Protein AF-A0AAE1AD54-F1 (afdb_monomer_lite)

Radius of gyration: 25.61 Å; chains: 1; bounding box: 59×45×79 Å

Sequence (165 aa):
MVVVMIYPNWTIPNTSSDVANSFIFDFTKLPFRALYSSATDIYMAFYIPLLLFGITANILNIVVFTKTGARDNVTVSFIALSVSDLFYLVVISPFFTVLTIRHYVEVKLGIKFNWLIDKDVLAHPSYWYSFAFYETSILITVYISVVRCACVALPFTVKNIFTSR

Foldseek 3Di:
DDDDDDDDDDDDDPDPVVVVVVVVVVVVPDPVVVVVLVVLVVVLVVLVVCLVCLLVVLVVLLVVLVVVPPPDPLSVLSNQLSVLSNLLSVLQVLQSVLVVCCSVPCPVVVHDDDDPDPSCVRNVVSVVVSVVSVVSNVVSVVVSVVVVVCVVVCVPVVVVVPPDD

pLDDT: mean 79.76, std 17.81, range [32.62, 97.12]

InterPro domains:
  IPR017452 GPCR, rhodopsin-like, 7TM [PS50262] (57-165)

Secondary structure (DSSP, 8-state):
-------------S-HHHHHHHHHHHHHHSHHHHHHHHHHHHHHHHHHHHHHHHHHHHHHHHHHHHHH-TTSHHHHHHHHHHHHHHHHHHHHHHHHHHHHHIIIIIIIS------SS-HHHHHHHHHHHHHHHHHHHHHHHHHHHHHHHHHHH-TTTTTTTS---

Organism: NCBI:txid231223

Structure (mmCIF, N/CA/C/O backbone):
data_AF-A0AAE1AD54-F1
#
_entry.id   AF-A0AAE1AD54-F1
#
loop_
_atom_site.group_PDB
_atom_site.id
_atom_site.type_symbol
_atom_site.label_atom_id
_atom_site.label_alt_id
_atom_site.label_comp_id
_atom_site.label_asym_id
_atom_site.label_entity_id
_atom_site.label_seq_id
_atom_site.pdbx_PDB_ins_code
_atom_site.Cartn_x
_atom_site.Cartn_y
_atom_site.Cartn_z
_atom_site.occupancy
_atom_site.B_iso_or_equiv
_atom_site.auth_seq_id
_atom_site.auth_comp_id
_atom_site.auth_asym_id
_atom_site.auth_atom_id
_atom_site.pdbx_PDB_model_num
ATOM 1 N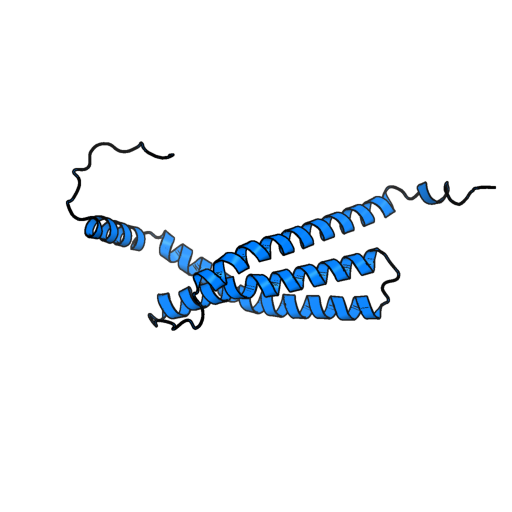 N . MET A 1 1 ? -9.877 18.283 -28.307 1.00 39.12 1 MET A N 1
ATOM 2 C CA . MET A 1 1 ? -9.932 19.761 -28.248 1.00 39.12 1 MET A CA 1
ATOM 3 C C . MET A 1 1 ? -9.237 20.174 -26.960 1.00 39.12 1 MET A C 1
ATOM 5 O O . MET A 1 1 ? -9.477 19.493 -25.975 1.00 39.12 1 MET A O 1
ATOM 9 N N . VAL A 1 2 ? -8.406 21.230 -26.994 1.00 32.62 2 VAL A N 1
ATOM 10 C CA . VAL A 1 2 ? -7.431 21.674 -25.958 1.00 32.62 2 VAL A CA 1
ATOM 11 C C . VAL A 1 2 ? -6.115 20.871 -26.070 1.00 32.62 2 VAL A C 1
ATOM 13 O O . VAL A 1 2 ? -6.124 19.677 -25.820 1.00 32.62 2 VAL A O 1
ATOM 16 N N . VAL A 1 3 ? -4.970 21.367 -26.562 1.00 33.25 3 VAL A N 1
ATOM 17 C CA . VAL A 1 3 ? -4.357 22.709 -26.601 1.00 33.25 3 VAL A CA 1
ATOM 18 C C . VAL A 1 3 ? -3.693 22.928 -27.974 1.00 33.25 3 VAL A C 1
ATOM 20 O O . VAL A 1 3 ? -2.822 22.161 -28.372 1.00 33.25 3 VAL A O 1
ATOM 23 N N . VAL A 1 4 ? -4.090 23.980 -28.691 1.00 42.62 4 VAL A N 1
ATOM 24 C CA . VAL A 1 4 ? -3.360 24.557 -29.835 1.00 42.62 4 VAL A CA 1
ATOM 25 C C . VAL A 1 4 ? -3.138 26.032 -29.493 1.00 42.62 4 VAL A C 1
ATOM 27 O O . VAL A 1 4 ? -4.051 26.647 -28.948 1.00 42.62 4 VAL A O 1
ATOM 30 N N . MET A 1 5 ? -1.964 26.568 -29.853 1.00 40.72 5 MET A N 1
ATOM 31 C CA . MET A 1 5 ? -1.349 27.859 -29.470 1.00 40.72 5 MET A CA 1
ATOM 32 C C . MET A 1 5 ? -0.492 27.712 -28.211 1.00 40.72 5 MET A C 1
ATOM 34 O O . MET A 1 5 ? -1.009 27.512 -27.123 1.00 40.72 5 MET A O 1
ATOM 38 N N . ILE A 1 6 ? 0.838 27.724 -28.302 1.00 45.88 6 ILE A N 1
ATOM 39 C CA . ILE A 1 6 ? 1.686 28.861 -28.694 1.00 45.88 6 ILE A CA 1
ATOM 40 C C . ILE A 1 6 ? 2.971 28.312 -29.344 1.00 45.88 6 ILE A C 1
ATOM 42 O O . ILE A 1 6 ? 3.607 27.487 -28.713 1.00 45.88 6 ILE A O 1
ATOM 46 N N . TYR A 1 7 ? 3.330 28.738 -30.564 1.00 33.06 7 TYR A N 1
ATOM 47 C CA . TYR A 1 7 ? 4.696 29.043 -31.059 1.00 33.06 7 TYR A CA 1
ATOM 48 C C . TYR A 1 7 ? 4.623 29.382 -32.566 1.00 33.06 7 TYR A C 1
ATOM 50 O O . TYR A 1 7 ? 3.953 28.661 -33.310 1.00 33.06 7 TYR A O 1
ATOM 58 N N . PRO A 1 8 ? 5.267 30.465 -33.048 1.00 47.06 8 PRO A N 1
ATOM 59 C CA . PRO A 1 8 ? 5.239 30.825 -34.456 1.00 47.06 8 PRO A CA 1
ATOM 60 C C . PRO A 1 8 ? 6.332 30.080 -35.238 1.00 47.06 8 PRO A C 1
ATOM 62 O O . PRO A 1 8 ? 7.490 30.044 -34.836 1.00 47.06 8 PRO A O 1
ATOM 65 N N . ASN A 1 9 ? 5.935 29.571 -36.404 1.00 42.28 9 ASN A N 1
ATOM 66 C CA . ASN A 1 9 ? 6.776 29.336 -37.577 1.00 42.28 9 ASN A CA 1
ATOM 67 C C . ASN A 1 9 ? 7.881 28.262 -37.461 1.00 42.28 9 ASN A C 1
ATOM 69 O O . ASN A 1 9 ? 9.063 28.571 -37.344 1.00 42.28 9 ASN A O 1
ATOM 73 N N . TRP A 1 10 ? 7.497 26.990 -37.612 1.00 39.84 10 TRP A N 1
ATOM 74 C CA . TRP A 1 10 ? 8.417 25.929 -38.030 1.00 39.84 10 TRP A CA 1
ATOM 75 C C . TRP A 1 10 ? 7.891 25.259 -39.297 1.00 39.84 10 TRP A C 1
ATOM 77 O O . TRP A 1 10 ? 6.792 24.707 -39.326 1.00 39.84 10 TRP A O 1
ATOM 87 N N . THR A 1 11 ? 8.690 25.336 -40.358 1.00 46.44 11 THR A N 1
ATOM 88 C CA . THR A 1 11 ? 8.546 24.537 -41.575 1.00 46.44 11 THR A CA 1
ATOM 89 C C . THR A 1 11 ? 8.487 23.057 -41.208 1.00 46.44 11 THR A C 1
ATOM 91 O O . THR A 1 11 ? 9.390 22.558 -40.539 1.00 46.44 11 THR A O 1
ATOM 94 N N . ILE A 1 12 ? 7.423 22.376 -41.634 1.00 47.56 12 ILE A N 1
ATOM 95 C CA . ILE A 1 12 ? 7.151 20.961 -41.356 1.00 47.56 12 ILE A CA 1
ATOM 96 C C . ILE A 1 12 ? 8.264 20.105 -41.993 1.00 47.56 12 ILE A C 1
ATOM 98 O O . ILE A 1 12 ? 8.380 20.109 -43.219 1.00 47.56 12 ILE A O 1
ATOM 102 N N . PRO A 1 13 ? 9.089 19.374 -41.217 1.00 47.03 13 PRO A N 1
ATOM 103 C CA . PRO A 1 13 ? 10.006 18.385 -41.769 1.00 47.03 13 PRO A CA 1
ATOM 104 C C . PRO A 1 13 ? 9.208 17.142 -42.182 1.00 47.03 13 PRO A C 1
ATOM 106 O O . PRO A 1 13 ? 8.353 16.663 -41.437 1.00 47.03 13 PRO A O 1
ATOM 109 N N . ASN A 1 14 ? 9.488 16.613 -43.370 1.00 52.78 14 ASN A N 1
ATOM 110 C CA . ASN A 1 14 ? 8.651 15.636 -44.077 1.00 52.78 14 ASN A CA 1
ATOM 111 C C . ASN A 1 14 ? 8.723 14.181 -43.559 1.00 52.78 14 ASN A C 1
ATOM 113 O O . ASN A 1 14 ? 8.421 13.255 -44.308 1.00 52.78 14 ASN A O 1
ATOM 117 N N . THR A 1 15 ? 9.071 13.945 -42.296 1.00 56.56 15 THR A N 1
ATOM 118 C CA . THR A 1 15 ? 9.136 12.595 -41.711 1.00 56.56 15 THR A CA 1
ATOM 119 C C . THR A 1 15 ? 8.762 12.627 -40.229 1.00 56.56 15 THR A C 1
ATOM 121 O O . THR A 1 15 ? 9.513 13.086 -39.371 1.00 56.56 15 THR A O 1
ATOM 124 N N . SER A 1 16 ? 7.581 12.094 -39.899 1.00 58.09 16 SER A N 1
ATOM 125 C CA . SER A 1 16 ? 7.069 11.974 -38.523 1.00 58.09 16 SER A CA 1
ATOM 126 C C . SER A 1 16 ? 7.979 11.153 -37.596 1.00 58.09 16 SER A C 1
ATOM 128 O O . SER A 1 16 ? 7.969 11.364 -36.384 1.00 58.09 16 SER A O 1
ATOM 130 N N . SER A 1 17 ? 8.804 10.260 -38.151 1.00 57.84 17 SER A N 1
ATOM 131 C CA . SER A 1 17 ? 9.813 9.491 -37.417 1.00 57.84 17 SER A CA 1
ATOM 132 C C . SER A 1 17 ? 11.001 10.338 -36.958 1.00 57.84 17 SER A C 1
ATOM 134 O O . SER A 1 17 ? 11.483 10.148 -35.846 1.00 57.84 17 SER A O 1
ATOM 136 N N . ASP A 1 18 ? 11.459 11.299 -37.762 1.00 53.19 18 ASP A N 1
ATOM 137 C CA . ASP A 1 18 ? 12.671 12.073 -37.458 1.00 53.19 18 ASP A CA 1
ATOM 138 C C . ASP A 1 18 ? 12.399 13.180 -36.439 1.00 53.19 18 ASP A C 1
ATOM 140 O O . ASP A 1 18 ? 13.234 13.459 -35.577 1.00 53.19 18 ASP A O 1
ATOM 144 N N . VAL A 1 19 ? 11.190 13.749 -36.459 1.00 58.97 19 VAL A N 1
ATOM 145 C CA . VAL A 1 19 ? 10.731 14.685 -35.422 1.00 58.97 19 VAL A CA 1
ATOM 146 C C . VAL A 1 19 ? 10.548 13.960 -34.084 1.00 58.97 19 VAL A C 1
ATOM 148 O O . VAL A 1 19 ? 10.984 14.466 -33.057 1.00 58.97 19 VAL A O 1
ATOM 151 N N . ALA A 1 20 ? 9.988 12.743 -34.078 1.00 58.22 20 ALA A N 1
ATOM 152 C CA . ALA A 1 20 ? 9.867 11.933 -32.862 1.00 58.22 20 ALA A CA 1
ATOM 153 C C . ALA A 1 20 ? 11.239 11.511 -32.308 1.00 58.22 20 ALA A C 1
ATOM 155 O O . ALA A 1 20 ? 11.478 11.610 -31.106 1.00 58.22 20 ALA A O 1
ATOM 156 N N . ASN A 1 21 ? 12.164 11.095 -33.177 1.00 55.16 21 ASN A N 1
ATOM 157 C CA . ASN A 1 21 ? 13.509 10.684 -32.777 1.00 55.16 21 ASN A CA 1
ATOM 158 C C . ASN A 1 21 ? 14.346 11.859 -32.254 1.00 55.16 21 ASN A C 1
ATOM 160 O O . ASN A 1 21 ? 15.063 11.698 -31.268 1.00 55.16 21 ASN A O 1
ATOM 164 N N . SER A 1 22 ? 14.232 13.045 -32.860 1.00 57.12 22 SER A N 1
ATOM 165 C CA . SER A 1 22 ? 14.911 14.259 -32.384 1.00 57.12 22 SER A CA 1
ATOM 166 C C . SER A 1 22 ? 14.326 14.774 -31.067 1.00 57.12 22 SER A C 1
ATOM 168 O O . SER A 1 22 ? 15.092 15.093 -30.162 1.00 57.12 22 SER A O 1
ATOM 170 N N . PHE A 1 23 ? 12.999 14.747 -30.894 1.00 60.59 23 PHE A N 1
ATOM 171 C CA . PHE A 1 23 ? 12.361 15.053 -29.609 1.00 60.59 23 PHE A CA 1
ATOM 172 C C . PHE A 1 23 ? 12.773 14.070 -28.510 1.00 60.59 23 PHE A C 1
ATOM 174 O O . PHE A 1 23 ? 13.108 14.491 -27.408 1.00 60.59 23 PHE A O 1
ATOM 181 N N . ILE A 1 24 ? 12.785 12.763 -28.791 1.00 58.47 24 ILE A N 1
ATOM 182 C CA . ILE A 1 24 ? 13.246 11.748 -27.834 1.00 58.47 24 ILE A CA 1
ATOM 183 C C . ILE A 1 24 ? 14.717 11.985 -27.481 1.00 58.47 24 ILE A C 1
ATOM 185 O O . ILE A 1 24 ? 15.071 11.916 -26.306 1.00 58.47 24 ILE A O 1
ATOM 189 N N . PHE A 1 25 ? 15.564 12.322 -28.457 1.00 58.28 25 PHE A N 1
ATOM 190 C CA . PHE A 1 25 ? 16.975 12.625 -28.220 1.00 58.28 25 PHE A CA 1
ATOM 191 C C . PHE A 1 25 ? 17.168 13.880 -27.348 1.00 58.28 25 PHE A C 1
ATOM 193 O O . PHE A 1 25 ? 17.983 13.862 -26.422 1.00 58.28 25 PHE A O 1
ATOM 200 N N . ASP A 1 26 ? 16.370 14.930 -27.547 1.00 58.75 26 ASP A N 1
ATOM 201 C CA . ASP A 1 26 ? 16.407 16.127 -26.697 1.00 58.75 26 ASP A CA 1
ATOM 202 C C . ASP A 1 26 ? 15.869 15.850 -25.285 1.00 58.75 26 ASP A C 1
ATOM 204 O O . ASP A 1 26 ? 16.508 16.201 -24.291 1.00 58.75 26 ASP A O 1
ATOM 208 N N . PHE A 1 27 ? 14.769 15.099 -25.161 1.00 58.66 27 PHE A N 1
ATOM 209 C CA . PHE A 1 27 ? 14.255 14.641 -23.866 1.00 58.66 27 PHE A CA 1
ATOM 210 C C . PHE A 1 27 ? 15.248 13.732 -23.126 1.00 58.66 27 PHE A C 1
ATOM 212 O O . PHE A 1 27 ? 15.313 13.767 -21.895 1.00 58.66 27 PHE A O 1
ATOM 219 N N . THR A 1 28 ? 16.059 12.940 -23.841 1.00 56.59 28 THR A N 1
ATOM 220 C CA . THR A 1 28 ? 17.080 12.079 -23.218 1.00 56.59 28 THR A CA 1
ATOM 221 C C . THR A 1 28 ? 18.254 12.847 -22.615 1.00 56.59 28 THR A C 1
ATOM 223 O O . THR A 1 28 ? 18.915 12.302 -21.729 1.00 56.59 28 THR A O 1
ATOM 226 N N . LYS A 1 29 ? 18.491 14.098 -23.031 1.00 59.75 29 LYS A N 1
ATOM 227 C CA . LYS A 1 29 ? 19.564 14.958 -22.505 1.00 59.75 29 LYS A CA 1
ATOM 228 C C . LYS A 1 29 ? 19.141 15.841 -21.330 1.00 59.75 29 LYS A C 1
ATOM 230 O O . LYS A 1 29 ? 19.996 16.475 -20.715 1.00 59.75 29 LYS A O 1
ATOM 235 N N . LEU A 1 30 ? 17.853 15.885 -20.989 1.00 65.25 30 LEU A N 1
ATOM 236 C CA . LEU A 1 30 ? 17.375 16.712 -19.885 1.00 65.25 30 LEU A CA 1
ATOM 237 C C . LEU A 1 30 ? 17.813 16.131 -18.524 1.00 65.25 30 LEU A C 1
ATOM 239 O O . LEU A 1 30 ? 17.662 14.925 -18.295 1.00 65.25 30 LEU A O 1
ATOM 243 N N . PRO A 1 31 ? 18.251 16.973 -17.561 1.00 69.25 31 PRO A N 1
ATOM 244 C CA . PRO A 1 31 ? 18.595 16.536 -16.198 1.00 69.25 31 PRO A CA 1
ATOM 245 C C . PRO A 1 31 ? 17.421 15.839 -15.489 1.00 69.25 31 PRO A C 1
ATOM 247 O O . PRO A 1 31 ? 17.606 15.045 -14.566 1.00 69.25 31 PRO A O 1
ATOM 250 N N . PHE A 1 32 ? 16.203 16.085 -15.976 1.00 73.44 32 PHE A N 1
ATOM 251 C CA . PHE A 1 32 ? 14.971 15.462 -15.523 1.00 73.44 32 PHE A CA 1
ATOM 252 C C . PHE A 1 32 ? 14.980 13.929 -15.633 1.00 73.44 32 PHE A C 1
ATOM 254 O O . PHE A 1 32 ? 14.453 13.265 -14.747 1.00 73.44 32 PHE A O 1
ATOM 261 N N . ARG A 1 33 ? 15.615 13.336 -16.658 1.00 70.94 33 ARG A N 1
ATOM 262 C CA . ARG A 1 33 ? 15.643 11.869 -16.818 1.00 70.94 33 ARG A CA 1
ATOM 263 C C . ARG A 1 33 ? 16.473 11.191 -15.731 1.00 70.94 33 ARG A C 1
ATOM 265 O O . ARG A 1 33 ? 16.064 10.160 -15.203 1.00 70.94 33 ARG A O 1
ATOM 272 N N . ALA A 1 34 ? 17.624 11.771 -15.395 1.00 74.56 34 ALA A N 1
ATOM 273 C CA . ALA A 1 34 ? 18.482 11.255 -14.333 1.00 74.56 34 ALA A CA 1
ATOM 274 C C . ALA A 1 34 ? 17.795 11.379 -12.964 1.00 74.56 34 ALA A C 1
ATOM 276 O O . ALA A 1 34 ? 17.796 10.422 -12.188 1.00 74.56 34 ALA A O 1
ATOM 277 N N . LEU A 1 35 ? 17.137 12.515 -12.702 1.00 80.50 35 LEU A N 1
ATOM 278 C CA . LEU A 1 35 ? 16.345 12.718 -11.488 1.00 80.50 35 LEU A CA 1
ATOM 279 C C . LEU A 1 35 ? 15.175 11.727 -11.397 1.00 80.50 35 LEU A C 1
ATOM 281 O O . LEU A 1 35 ? 15.005 11.079 -10.368 1.00 80.50 35 LEU A O 1
ATOM 285 N N . TYR A 1 36 ? 14.413 11.564 -12.480 1.00 81.44 36 TYR A N 1
ATOM 286 C CA . TYR A 1 36 ? 13.294 10.626 -12.557 1.00 81.44 36 TYR A CA 1
ATOM 287 C C . TYR A 1 36 ? 13.751 9.184 -12.328 1.00 81.44 36 TYR A C 1
ATOM 289 O O . TYR A 1 36 ? 13.182 8.496 -11.488 1.00 81.44 36 TYR A O 1
ATOM 297 N N . SER A 1 37 ? 14.825 8.751 -13.000 1.00 79.88 37 SER A N 1
ATOM 298 C CA . SER A 1 37 ? 15.386 7.409 -12.812 1.00 79.88 37 SER A CA 1
ATOM 299 C C . SER A 1 37 ? 15.825 7.175 -11.364 1.00 79.88 37 SER A C 1
ATOM 301 O O . SER A 1 37 ? 15.562 6.112 -10.803 1.00 79.88 37 SER A O 1
ATOM 303 N N . SER A 1 38 ? 16.461 8.173 -10.746 1.00 84.06 38 SER A N 1
ATOM 304 C CA . SER A 1 38 ? 16.920 8.086 -9.355 1.00 84.06 38 SER A CA 1
ATOM 305 C C . SER A 1 38 ? 15.739 8.002 -8.385 1.00 84.06 38 SER A C 1
ATOM 307 O O . SER A 1 38 ? 15.737 7.180 -7.473 1.00 84.06 38 SER A O 1
ATOM 309 N N . ALA A 1 39 ? 14.693 8.801 -8.611 1.00 86.00 39 ALA A N 1
ATOM 310 C CA . ALA A 1 39 ? 13.469 8.759 -7.819 1.00 86.00 39 ALA A CA 1
ATOM 311 C C . ALA A 1 39 ? 12.752 7.406 -7.946 1.00 86.00 39 ALA A C 1
ATOM 313 O O . ALA A 1 39 ? 12.329 6.841 -6.938 1.00 86.00 39 ALA A O 1
ATOM 314 N N . THR A 1 40 ? 12.662 6.850 -9.160 1.00 83.38 40 THR A N 1
ATOM 315 C CA . THR A 1 40 ? 12.072 5.521 -9.375 1.00 83.38 40 THR A CA 1
ATOM 316 C C . THR A 1 40 ? 12.876 4.418 -8.697 1.00 83.38 40 THR A C 1
ATOM 318 O O . THR A 1 40 ? 12.281 3.513 -8.125 1.00 83.38 40 THR A O 1
ATOM 321 N N . ASP A 1 41 ? 14.208 4.509 -8.686 1.00 86.31 41 ASP A N 1
ATOM 322 C CA . ASP A 1 41 ? 15.055 3.522 -8.012 1.00 86.31 41 ASP A CA 1
ATOM 323 C C . ASP A 1 41 ? 14.821 3.507 -6.499 1.00 86.31 41 ASP A C 1
ATOM 325 O O . ASP A 1 41 ? 14.657 2.442 -5.905 1.00 86.31 41 ASP A O 1
ATOM 329 N N . ILE A 1 42 ? 14.753 4.691 -5.885 1.00 88.81 42 ILE A N 1
ATOM 330 C CA . ILE A 1 42 ? 14.455 4.837 -4.456 1.00 88.81 42 ILE A CA 1
ATOM 331 C C . ILE A 1 42 ? 13.062 4.280 -4.162 1.00 88.81 42 ILE A C 1
ATOM 333 O O . ILE A 1 42 ? 12.892 3.460 -3.263 1.00 88.81 42 ILE A O 1
ATOM 337 N N . TYR A 1 43 ? 12.068 4.695 -4.943 1.00 87.50 43 TYR A N 1
ATOM 338 C CA . TYR A 1 43 ? 10.684 4.284 -4.755 1.00 87.50 43 TYR A CA 1
ATOM 339 C C . TYR A 1 43 ? 10.512 2.756 -4.826 1.00 87.50 43 TYR A C 1
ATOM 341 O O . TYR A 1 43 ? 9.907 2.155 -3.937 1.00 87.50 43 TYR A O 1
ATOM 349 N N . MET A 1 44 ? 11.096 2.110 -5.840 1.00 85.38 44 MET A N 1
ATOM 350 C CA . MET A 1 44 ? 11.006 0.656 -6.009 1.00 85.38 44 MET A CA 1
ATOM 351 C C . MET A 1 44 ? 11.775 -0.110 -4.926 1.00 85.38 44 MET A C 1
ATOM 353 O O . MET A 1 44 ? 11.325 -1.176 -4.504 1.00 85.38 44 MET A O 1
ATOM 357 N N . ALA A 1 45 ? 12.889 0.436 -4.424 1.00 87.62 45 ALA A N 1
ATOM 358 C CA . ALA A 1 45 ? 13.640 -0.173 -3.327 1.00 87.62 45 ALA A CA 1
ATOM 359 C C . ALA A 1 45 ? 12.818 -0.260 -2.029 1.00 87.62 45 ALA A C 1
ATOM 361 O O . ALA A 1 45 ? 12.912 -1.251 -1.305 1.00 87.62 45 ALA A O 1
ATOM 362 N N . PHE A 1 46 ? 11.979 0.743 -1.749 1.00 90.56 46 PHE A N 1
ATOM 363 C CA . PHE A 1 46 ? 11.091 0.736 -0.581 1.00 90.56 46 PHE A CA 1
ATOM 364 C C . PHE A 1 46 ? 9.806 -0.069 -0.788 1.00 90.56 46 PHE A C 1
ATOM 366 O O . PHE A 1 46 ? 9.209 -0.520 0.190 1.00 90.56 46 PHE A O 1
ATOM 373 N N . TYR A 1 47 ? 9.388 -0.282 -2.035 1.00 89.81 47 TYR A N 1
ATOM 374 C CA . TYR A 1 47 ? 8.117 -0.929 -2.339 1.00 89.81 47 TYR A CA 1
ATOM 375 C C . TYR A 1 47 ? 8.021 -2.365 -1.796 1.00 89.81 47 TYR A C 1
ATOM 377 O O . TYR A 1 47 ? 7.076 -2.688 -1.077 1.00 89.81 47 TYR A O 1
ATOM 385 N N . ILE A 1 48 ? 9.007 -3.223 -2.084 1.00 89.69 48 ILE A N 1
ATOM 386 C CA . ILE A 1 48 ? 8.976 -4.639 -1.673 1.00 89.69 48 ILE A CA 1
ATOM 387 C C . ILE A 1 48 ? 8.977 -4.805 -0.140 1.00 89.69 48 ILE A C 1
ATOM 389 O O . ILE A 1 48 ? 8.128 -5.543 0.368 1.00 89.69 48 ILE A O 1
ATOM 393 N N . PRO A 1 49 ? 9.847 -4.115 0.631 1.00 93.56 49 PRO A N 1
ATOM 394 C CA . PRO A 1 49 ? 9.788 -4.157 2.091 1.00 93.56 49 PRO A CA 1
ATOM 395 C C . PRO A 1 49 ? 8.440 -3.703 2.656 1.00 93.56 49 PRO A C 1
ATOM 397 O O . PRO A 1 49 ? 7.897 -4.364 3.542 1.00 93.56 49 PRO A O 1
ATOM 400 N N . LEU A 1 50 ? 7.879 -2.605 2.136 1.00 93.88 50 LEU A N 1
ATOM 401 C CA . LEU A 1 50 ? 6.590 -2.081 2.592 1.00 93.88 50 LEU A CA 1
ATOM 402 C C . LEU A 1 50 ? 5.436 -3.031 2.266 1.00 93.88 50 LEU A C 1
ATOM 404 O O . LEU A 1 50 ? 4.543 -3.196 3.092 1.00 93.88 50 LEU A O 1
ATOM 408 N N . LEU A 1 51 ? 5.473 -3.691 1.107 1.00 94.25 51 LEU A N 1
ATOM 409 C CA . LEU A 1 51 ? 4.485 -4.695 0.721 1.00 94.25 51 LEU A CA 1
ATOM 410 C C . LEU A 1 51 ? 4.496 -5.882 1.693 1.00 94.25 51 LEU A C 1
ATOM 412 O O . LEU A 1 51 ? 3.453 -6.254 2.226 1.00 94.25 51 LEU A O 1
ATOM 416 N N . LEU A 1 52 ? 5.675 -6.450 1.968 1.00 94.50 52 LEU A N 1
ATOM 417 C CA . LEU A 1 52 ? 5.821 -7.587 2.883 1.00 94.50 52 LEU A CA 1
ATOM 418 C C . LEU A 1 52 ? 5.420 -7.224 4.313 1.00 94.50 52 LEU A C 1
ATOM 420 O O . LEU A 1 52 ? 4.694 -7.978 4.969 1.00 94.50 52 LEU A O 1
ATOM 424 N N . PHE A 1 53 ? 5.871 -6.062 4.788 1.00 96.44 53 PHE A N 1
ATOM 425 C CA . PHE A 1 53 ? 5.510 -5.554 6.103 1.00 96.44 53 PHE A CA 1
ATOM 426 C C . PHE A 1 53 ? 4.002 -5.319 6.206 1.00 96.44 53 PHE A C 1
ATOM 428 O O . PHE A 1 53 ? 3.377 -5.795 7.149 1.00 96.44 53 PHE A O 1
ATOM 435 N N . GLY A 1 54 ? 3.406 -4.657 5.214 1.00 95.81 54 GLY A N 1
ATOM 436 C CA . GLY A 1 54 ? 1.979 -4.362 5.174 1.00 95.81 54 GLY A CA 1
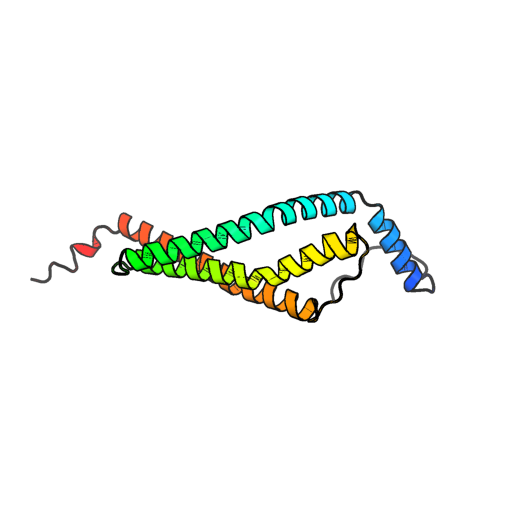ATOM 437 C C . GLY A 1 54 ? 1.115 -5.621 5.144 1.00 95.81 54 GLY A C 1
ATOM 438 O O . GLY A 1 54 ? 0.144 -5.705 5.894 1.00 95.81 54 GLY A O 1
ATOM 439 N N . ILE A 1 55 ? 1.485 -6.631 4.349 1.00 96.38 55 ILE A N 1
ATOM 440 C CA . ILE A 1 55 ? 0.771 -7.915 4.317 1.00 96.38 55 ILE A CA 1
ATOM 441 C C . ILE A 1 55 ? 0.871 -8.609 5.678 1.00 96.38 55 ILE A C 1
ATOM 443 O O . ILE A 1 55 ? -0.140 -9.001 6.258 1.00 96.38 55 ILE A O 1
ATOM 447 N N . THR A 1 56 ? 2.082 -8.717 6.226 1.00 97.12 56 THR A N 1
ATOM 448 C CA . THR A 1 56 ? 2.314 -9.411 7.500 1.00 97.12 56 THR A CA 1
ATOM 449 C C . THR A 1 56 ? 1.582 -8.722 8.650 1.00 97.12 56 THR A C 1
ATOM 451 O O . THR A 1 56 ? 0.871 -9.377 9.411 1.00 97.12 56 THR A O 1
ATOM 454 N N . ALA A 1 57 ? 1.707 -7.399 8.760 1.00 96.56 57 ALA A N 1
ATOM 455 C CA . ALA A 1 57 ? 1.084 -6.614 9.818 1.00 96.56 57 ALA A CA 1
ATOM 456 C C . ALA A 1 57 ? -0.446 -6.699 9.764 1.00 96.56 57 ALA A C 1
ATOM 458 O O . ALA A 1 57 ? -1.080 -6.945 10.789 1.00 96.56 57 ALA A O 1
ATOM 459 N N . ASN A 1 58 ? -1.051 -6.568 8.580 1.00 96.38 58 ASN A N 1
ATOM 460 C CA . ASN A 1 58 ? -2.505 -6.641 8.465 1.00 96.38 58 ASN A CA 1
ATOM 461 C C . ASN A 1 58 ? -3.055 -8.057 8.699 1.00 96.38 58 ASN A C 1
ATOM 463 O O . ASN A 1 58 ? -4.107 -8.197 9.321 1.00 96.38 58 ASN A O 1
ATOM 467 N N . ILE A 1 59 ? -2.333 -9.114 8.305 1.00 96.62 59 ILE A N 1
ATOM 468 C CA . ILE A 1 59 ? -2.701 -10.494 8.672 1.00 96.62 59 ILE 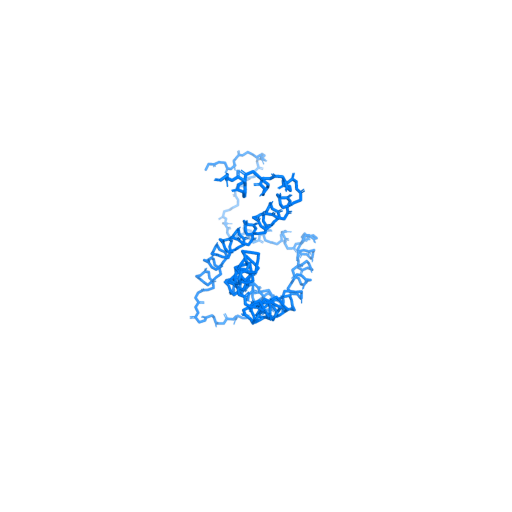A CA 1
ATOM 469 C C . ILE A 1 59 ? -2.665 -10.670 10.193 1.00 96.62 59 ILE A C 1
ATOM 471 O O . ILE A 1 59 ? -3.613 -11.202 10.774 1.00 96.62 59 ILE A O 1
ATOM 475 N N . LEU A 1 60 ? -1.600 -10.205 10.854 1.00 95.94 60 LEU A N 1
ATOM 476 C CA . LEU A 1 60 ? -1.489 -10.274 12.312 1.00 95.94 60 LEU A CA 1
ATOM 477 C C . LEU A 1 60 ? -2.626 -9.511 12.997 1.00 95.94 60 LEU A C 1
ATOM 479 O O . LEU A 1 60 ? -3.230 -10.049 13.923 1.00 95.94 60 LEU A O 1
ATOM 483 N N . ASN A 1 61 ? -2.974 -8.319 12.509 1.00 94.62 61 ASN A N 1
ATOM 484 C CA . ASN A 1 61 ? -4.104 -7.545 13.021 1.00 94.62 61 ASN A CA 1
ATOM 485 C C . ASN A 1 61 ? -5.412 -8.337 12.928 1.00 94.62 61 ASN A C 1
ATOM 487 O O . ASN A 1 61 ? -6.126 -8.459 13.922 1.00 94.62 61 ASN A O 1
ATOM 491 N N . ILE A 1 62 ? -5.701 -8.954 11.779 1.00 94.81 62 ILE A N 1
ATOM 492 C CA . ILE A 1 62 ? -6.898 -9.789 11.614 1.00 94.81 62 ILE A CA 1
ATOM 493 C C . ILE A 1 62 ? -6.887 -10.950 12.613 1.00 94.81 62 ILE A C 1
ATOM 495 O O . ILE A 1 62 ? -7.881 -11.173 13.302 1.00 94.81 62 ILE A O 1
ATOM 499 N N . VAL A 1 63 ? -5.772 -11.671 12.750 1.00 94.69 63 VAL A N 1
ATOM 500 C CA . VAL A 1 63 ? -5.661 -12.805 13.685 1.00 94.69 63 VAL A CA 1
ATOM 501 C C . VAL A 1 63 ? -5.850 -12.361 15.140 1.00 94.69 63 VAL A C 1
ATOM 503 O O . VAL A 1 63 ? -6.545 -13.026 15.906 1.00 94.69 63 VAL A O 1
ATOM 506 N N . VAL A 1 64 ? -5.257 -11.237 15.540 1.00 93.81 64 VAL A N 1
ATOM 507 C CA . VAL A 1 64 ? -5.351 -10.716 16.912 1.00 93.81 64 VAL A CA 1
ATOM 508 C C . VAL A 1 64 ? -6.764 -10.223 17.219 1.00 93.81 64 VAL A C 1
ATOM 510 O O . VAL A 1 64 ? -7.326 -10.574 18.261 1.00 93.81 64 VAL A O 1
ATOM 513 N N . PHE A 1 65 ? -7.373 -9.453 16.319 1.00 90.81 65 PHE A N 1
ATOM 514 C CA . PHE A 1 65 ? -8.707 -8.900 16.544 1.00 90.81 65 PHE A CA 1
ATOM 515 C C . PHE A 1 65 ? -9.805 -9.963 16.464 1.00 90.81 65 PHE A C 1
ATOM 517 O O . PHE A 1 65 ? -10.766 -9.902 17.230 1.00 90.81 65 PHE A O 1
ATOM 524 N N . THR A 1 66 ? -9.646 -10.986 15.619 1.00 88.12 66 THR A N 1
ATOM 525 C CA . THR A 1 66 ? -10.572 -12.131 15.596 1.00 88.12 66 THR A CA 1
ATOM 526 C C . THR A 1 66 ? -10.470 -12.972 16.869 1.00 88.12 66 THR A C 1
ATOM 528 O O . THR A 1 66 ? -11.499 -13.373 17.410 1.00 88.12 66 THR A O 1
ATOM 531 N N . LYS A 1 67 ? -9.260 -13.174 17.414 1.00 87.50 67 LYS A N 1
ATOM 532 C CA . LYS A 1 67 ? -9.051 -13.897 18.684 1.00 87.50 67 LYS A CA 1
ATOM 533 C C . LYS A 1 67 ? -9.540 -13.142 19.918 1.00 87.50 67 LYS A C 1
ATOM 535 O O . LYS A 1 67 ? -10.017 -13.772 20.854 1.00 87.50 67 LYS A O 1
ATOM 540 N N . THR A 1 68 ? -9.444 -11.814 19.918 1.00 82.56 68 THR A N 1
ATOM 541 C CA . THR A 1 68 ? -9.924 -10.960 21.023 1.00 82.56 68 THR A CA 1
ATOM 542 C C . THR A 1 68 ? -11.458 -11.005 21.169 1.00 82.56 68 THR A C 1
ATOM 544 O O . THR A 1 68 ? -11.991 -10.688 22.229 1.00 82.56 68 THR A O 1
ATOM 547 N N . GLY A 1 69 ? -12.171 -11.477 20.139 1.00 72.31 69 GLY A N 1
ATOM 548 C CA . GLY A 1 69 ? -13.626 -11.567 20.107 1.00 72.31 69 GLY A CA 1
ATOM 549 C C . GLY A 1 69 ? -14.242 -10.263 19.605 1.00 72.31 69 GLY A C 1
ATOM 550 O O . GLY A 1 69 ? -14.126 -9.214 20.234 1.00 72.31 69 GLY A O 1
ATOM 551 N N . ALA A 1 70 ? -14.926 -10.326 18.464 1.00 63.34 70 ALA A N 1
ATOM 552 C CA . ALA A 1 70 ? -15.566 -9.184 17.809 1.00 63.34 70 ALA A CA 1
ATOM 553 C C . ALA A 1 70 ? -16.863 -8.737 18.522 1.00 63.34 70 ALA A C 1
ATOM 555 O O . ALA A 1 70 ? -17.927 -8.680 17.915 1.00 63.34 70 ALA A O 1
ATOM 556 N N . ARG A 1 71 ? -16.795 -8.472 19.832 1.00 65.94 71 ARG A N 1
ATOM 557 C CA . ARG A 1 71 ? -17.939 -7.987 20.623 1.00 65.94 71 ARG A CA 1
ATOM 558 C C . ARG A 1 71 ? -18.141 -6.478 20.522 1.00 65.94 71 ARG A C 1
ATOM 560 O O . ARG A 1 71 ? -19.272 -6.022 20.649 1.00 65.94 71 ARG A O 1
ATOM 567 N N . ASP A 1 72 ? -17.076 -5.734 20.236 1.00 79.94 72 ASP A N 1
ATOM 568 C CA . ASP A 1 72 ? -17.117 -4.277 20.156 1.00 79.94 72 ASP A CA 1
ATOM 569 C C . ASP A 1 72 ? -17.124 -3.795 18.701 1.00 79.94 72 ASP A C 1
ATOM 571 O O . ASP A 1 72 ? -16.312 -4.233 17.880 1.00 79.94 72 ASP A O 1
ATOM 575 N N . ASN A 1 73 ? -17.986 -2.815 18.400 1.00 82.19 73 ASN A N 1
ATOM 576 C CA . ASN A 1 73 ? -18.072 -2.148 17.087 1.00 82.19 73 ASN A CA 1
ATOM 577 C C . ASN A 1 73 ? -16.704 -1.645 16.589 1.00 82.19 73 ASN A C 1
ATOM 579 O O . ASN A 1 73 ? -16.413 -1.617 15.393 1.00 82.19 73 ASN A O 1
ATOM 583 N N . VAL A 1 74 ? -15.838 -1.272 17.528 1.00 84.06 74 VAL A N 1
ATOM 584 C CA . VAL A 1 74 ? -14.480 -0.802 17.271 1.00 84.06 74 VAL A CA 1
ATOM 585 C C . VAL A 1 74 ? -13.583 -1.924 16.734 1.00 84.06 74 VAL A C 1
ATOM 587 O O . VAL A 1 74 ? -12.877 -1.717 15.751 1.00 84.06 74 VAL A O 1
ATOM 590 N N . THR A 1 75 ? -13.627 -3.115 17.333 1.00 88.94 75 THR A N 1
ATOM 591 C CA . THR A 1 75 ? -12.821 -4.274 16.910 1.00 88.94 75 THR A CA 1
ATOM 592 C C . THR A 1 75 ? -13.222 -4.737 15.512 1.00 88.94 75 THR A C 1
ATOM 594 O O . THR A 1 75 ? -12.358 -5.012 14.684 1.00 88.94 75 THR A O 1
ATOM 597 N N . VAL A 1 76 ? -14.526 -4.738 15.211 1.00 90.06 76 VAL A N 1
ATOM 598 C CA . VAL A 1 76 ? -15.043 -5.026 13.861 1.00 90.06 76 VAL A CA 1
ATOM 599 C C . VAL A 1 76 ? -14.505 -4.021 12.840 1.00 90.06 76 VAL A C 1
ATOM 601 O O . VAL A 1 76 ? -14.085 -4.411 11.754 1.00 90.06 76 VAL A O 1
ATOM 604 N N . SER A 1 77 ? -14.452 -2.737 13.204 1.00 92.25 77 SER A N 1
ATOM 605 C CA . SER A 1 77 ? -13.935 -1.680 12.325 1.00 92.25 77 SER A CA 1
ATOM 606 C C . SER A 1 77 ? -12.441 -1.841 12.039 1.00 92.25 77 SER A C 1
ATOM 608 O O . SER A 1 77 ? -12.015 -1.654 10.904 1.00 92.25 77 SER A O 1
ATOM 610 N N . PHE A 1 78 ? -11.644 -2.239 13.035 1.00 91.81 78 PHE A N 1
ATOM 611 C CA . PHE A 1 78 ? -10.222 -2.526 12.830 1.00 91.81 78 PHE A CA 1
ATOM 612 C C . PHE A 1 78 ? -9.986 -3.762 11.958 1.00 91.81 78 PHE A C 1
ATOM 614 O O . PHE A 1 78 ? -9.089 -3.743 11.120 1.00 91.81 78 PHE A O 1
ATOM 621 N N . ILE A 1 79 ? -10.806 -4.810 12.098 1.00 93.94 79 ILE A N 1
ATOM 622 C CA . ILE A 1 79 ? -10.756 -5.968 11.193 1.00 93.94 79 ILE A CA 1
ATOM 623 C C . ILE A 1 79 ? -11.086 -5.530 9.765 1.00 93.94 79 ILE A C 1
ATOM 625 O O . ILE A 1 79 ? -10.348 -5.873 8.845 1.00 93.94 79 ILE A O 1
ATOM 629 N N . ALA A 1 80 ? -12.155 -4.751 9.576 1.00 93.81 80 ALA A N 1
ATOM 630 C CA . ALA A 1 80 ? -12.539 -4.236 8.265 1.00 93.81 80 ALA A CA 1
ATOM 631 C C . ALA A 1 80 ? -11.424 -3.384 7.636 1.00 93.81 80 ALA A C 1
ATOM 633 O O . ALA A 1 80 ? -11.132 -3.544 6.452 1.00 93.81 80 ALA A O 1
ATOM 634 N N . LEU A 1 81 ? -10.758 -2.543 8.436 1.00 95.00 81 LEU A N 1
ATOM 635 C CA . LEU A 1 81 ? -9.615 -1.745 7.995 1.00 95.00 81 LEU A CA 1
ATOM 636 C C . LEU A 1 81 ? -8.457 -2.638 7.526 1.00 95.00 81 LEU A C 1
ATOM 638 O O . LEU A 1 81 ? -7.993 -2.493 6.401 1.00 95.00 81 LEU A O 1
ATOM 642 N N . SER A 1 82 ? -8.046 -3.618 8.338 1.00 96.19 82 SER A N 1
ATOM 643 C CA . SER A 1 82 ? -6.951 -4.529 7.972 1.00 96.19 82 SER A CA 1
ATOM 644 C C . SER A 1 82 ? -7.275 -5.404 6.760 1.00 96.19 82 SER A C 1
ATOM 646 O O . SER A 1 82 ? -6.389 -5.706 5.965 1.00 96.19 82 SER A O 1
ATOM 648 N N . VAL A 1 83 ? -8.537 -5.797 6.583 1.00 95.81 83 VAL A N 1
ATOM 649 C CA . VAL A 1 83 ? -8.991 -6.512 5.383 1.00 95.81 83 VAL A CA 1
ATOM 650 C C . VAL A 1 83 ? -8.902 -5.608 4.150 1.00 95.81 83 VAL A C 1
ATOM 652 O O . VAL A 1 83 ? -8.360 -6.033 3.132 1.00 95.81 83 VAL A O 1
ATOM 655 N N . SER A 1 84 ? -9.380 -4.365 4.245 1.00 96.06 84 SER A N 1
ATOM 656 C CA . SER A 1 84 ? -9.305 -3.378 3.159 1.00 96.06 84 SER A CA 1
ATOM 657 C C . SER A 1 84 ? -7.858 -3.106 2.738 1.00 96.06 84 SER A C 1
ATOM 659 O O . SER A 1 84 ? -7.538 -3.153 1.549 1.00 96.06 84 SER A O 1
ATOM 661 N N . ASP A 1 85 ? -6.957 -2.938 3.708 1.00 96.38 85 ASP A N 1
ATOM 662 C CA . ASP A 1 85 ? -5.533 -2.714 3.452 1.00 96.38 85 ASP A CA 1
ATOM 663 C C . ASP A 1 85 ? -4.859 -3.932 2.798 1.00 96.38 85 ASP A C 1
ATOM 665 O O . ASP A 1 85 ? -4.047 -3.769 1.886 1.00 96.38 85 ASP A O 1
ATOM 669 N N . LEU A 1 86 ? -5.217 -5.163 3.192 1.00 95.94 86 LEU A N 1
ATOM 670 C CA . LEU A 1 86 ? -4.727 -6.369 2.510 1.00 95.94 86 LEU A CA 1
ATOM 671 C C . LEU A 1 86 ? -5.193 -6.438 1.062 1.00 95.94 86 LEU A C 1
ATOM 673 O O . LEU A 1 86 ? -4.383 -6.726 0.181 1.00 95.94 86 LEU A O 1
ATOM 677 N N . PHE A 1 87 ? -6.474 -6.174 0.807 1.00 95.69 87 PHE A N 1
ATOM 678 C CA . PHE A 1 87 ? -6.991 -6.170 -0.556 1.00 95.69 87 PHE A CA 1
ATOM 679 C C . PHE A 1 87 ? -6.317 -5.096 -1.402 1.00 95.69 87 PHE A C 1
ATOM 681 O O . PHE A 1 87 ? -5.903 -5.396 -2.518 1.00 95.69 87 PHE A O 1
ATOM 688 N N . TYR A 1 88 ? -6.117 -3.893 -0.861 1.00 96.00 88 TYR A N 1
ATOM 689 C CA . TYR A 1 88 ? -5.348 -2.852 -1.535 1.00 96.00 88 TYR A CA 1
ATOM 690 C C . TYR A 1 88 ? -3.948 -3.346 -1.921 1.00 96.00 88 TYR A C 1
ATOM 692 O O . TYR A 1 88 ? -3.586 -3.281 -3.095 1.00 96.00 88 TYR A O 1
ATOM 700 N N . LEU A 1 89 ? -3.186 -3.899 -0.967 1.00 95.81 89 LEU A N 1
ATOM 701 C CA . LEU A 1 89 ? -1.819 -4.380 -1.199 1.00 95.81 89 LEU A CA 1
ATOM 702 C C . LEU A 1 89 ? -1.755 -5.512 -2.231 1.00 95.81 89 LEU A C 1
ATOM 704 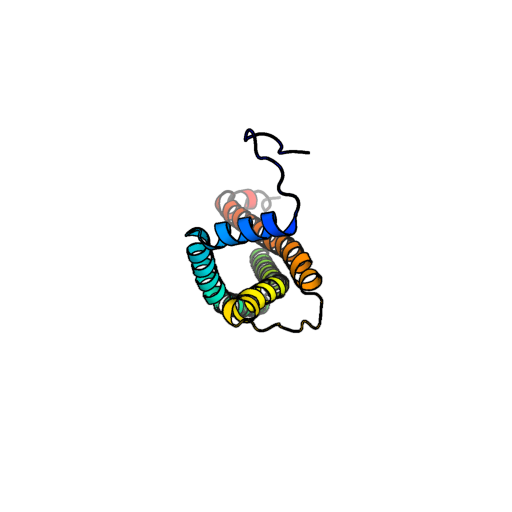O O . LEU A 1 89 ? -0.865 -5.521 -3.082 1.00 95.81 89 LEU A O 1
ATOM 708 N N . VAL A 1 90 ? -2.704 -6.448 -2.189 1.00 94.62 90 VAL A N 1
ATOM 709 C CA . VAL A 1 90 ? -2.781 -7.554 -3.152 1.00 94.62 90 VAL A CA 1
ATOM 710 C C . VAL A 1 90 ? -3.136 -7.033 -4.540 1.00 94.62 90 VAL A C 1
ATOM 712 O O . VAL A 1 90 ? -2.467 -7.386 -5.510 1.00 94.62 90 VAL A O 1
ATOM 715 N N . VAL A 1 91 ? -4.146 -6.169 -4.644 1.00 95.25 91 VAL A N 1
ATOM 716 C CA . VAL A 1 91 ? -4.659 -5.678 -5.927 1.00 95.25 91 VAL A CA 1
ATOM 717 C C . VAL A 1 91 ? -3.687 -4.708 -6.589 1.00 95.25 91 VAL A C 1
ATOM 719 O O . VAL A 1 91 ? -3.565 -4.755 -7.803 1.00 95.25 91 VAL A O 1
ATOM 722 N N . ILE A 1 92 ? -2.939 -3.890 -5.842 1.00 94.62 92 ILE A N 1
ATOM 723 C CA . ILE A 1 92 ? -1.931 -2.985 -6.422 1.00 94.62 92 ILE A CA 1
ATOM 724 C C . ILE A 1 92 ? -0.612 -3.697 -6.785 1.00 94.62 92 ILE A C 1
ATOM 726 O O . ILE A 1 92 ? 0.177 -3.187 -7.583 1.00 94.62 92 ILE A O 1
ATOM 730 N N . SER A 1 93 ? -0.351 -4.887 -6.234 1.00 93.38 93 SER A N 1
ATOM 731 C CA . SER A 1 93 ? 0.910 -5.615 -6.457 1.00 93.38 93 SER A CA 1
ATOM 732 C C . SER A 1 93 ? 1.274 -5.911 -7.921 1.00 93.38 93 SER A C 1
ATOM 734 O O . SER A 1 93 ? 2.456 -5.766 -8.268 1.00 93.38 93 SER A O 1
ATOM 736 N N . PRO A 1 94 ? 0.334 -6.247 -8.831 1.00 92.50 94 PRO A N 1
ATOM 737 C CA . PRO A 1 94 ? 0.668 -6.514 -10.225 1.00 92.50 94 PRO A CA 1
ATOM 738 C C . PRO A 1 94 ? 1.154 -5.254 -10.943 1.00 92.50 94 PRO A C 1
ATOM 740 O O . PRO A 1 94 ? 2.116 -5.321 -11.707 1.00 92.50 94 PRO A O 1
ATOM 743 N N . PHE A 1 95 ? 0.558 -4.095 -10.645 1.00 92.31 95 PHE A N 1
ATOM 744 C CA . PHE A 1 95 ? 0.962 -2.809 -11.213 1.00 92.31 95 PHE A CA 1
ATOM 745 C C . PHE A 1 95 ? 2.430 -2.494 -10.898 1.00 92.31 95 PHE A C 1
ATOM 747 O O . PHE A 1 95 ? 3.228 -2.237 -11.802 1.00 92.31 95 PHE A O 1
ATOM 754 N N . PHE A 1 96 ? 2.824 -2.590 -9.627 1.00 91.06 96 PHE A N 1
ATOM 755 C CA . PHE A 1 96 ? 4.209 -2.326 -9.235 1.00 91.06 96 PHE A CA 1
ATOM 756 C C . PHE A 1 96 ? 5.188 -3.394 -9.707 1.00 91.06 96 PHE A C 1
ATOM 758 O O . PHE A 1 96 ? 6.332 -3.070 -10.026 1.00 91.06 96 PHE A O 1
ATOM 765 N N . THR A 1 97 ? 4.750 -4.647 -9.818 1.00 89.81 97 THR A N 1
ATOM 766 C CA . THR A 1 97 ? 5.571 -5.717 -10.396 1.00 89.81 97 THR A CA 1
ATOM 767 C C . THR A 1 97 ? 5.883 -5.425 -11.865 1.00 89.81 97 THR A C 1
ATOM 769 O O . THR A 1 97 ? 7.047 -5.482 -12.265 1.00 89.81 97 THR A O 1
ATOM 772 N N . VAL A 1 98 ? 4.879 -5.018 -12.653 1.00 90.75 98 VAL A N 1
ATOM 773 C CA . VAL A 1 98 ? 5.063 -4.596 -14.053 1.00 90.75 98 VAL A CA 1
ATOM 774 C C . VAL A 1 98 ? 6.011 -3.405 -14.156 1.00 90.75 98 VAL A C 1
ATOM 776 O O . VAL A 1 98 ? 6.946 -3.436 -14.958 1.00 90.75 98 VAL A O 1
ATOM 779 N N . LEU A 1 99 ? 5.832 -2.382 -13.316 1.00 88.44 99 LEU A N 1
ATOM 780 C CA . LEU A 1 99 ? 6.724 -1.222 -13.301 1.00 88.44 99 LEU A CA 1
ATOM 781 C C . LEU A 1 99 ? 8.168 -1.590 -12.935 1.00 88.44 99 LEU A C 1
ATOM 783 O O . LEU A 1 99 ? 9.101 -1.107 -13.577 1.00 88.44 99 LEU A O 1
ATOM 787 N N . THR A 1 100 ? 8.359 -2.459 -11.941 1.00 87.94 100 THR A N 1
ATOM 788 C CA . THR A 1 100 ? 9.685 -2.892 -11.478 1.00 87.94 100 THR A CA 1
ATOM 789 C C . THR A 1 100 ? 10.409 -3.683 -12.565 1.00 87.94 100 THR A C 1
ATOM 791 O O . THR A 1 100 ? 11.562 -3.383 -12.877 1.00 87.94 100 THR A O 1
ATOM 794 N N . ILE A 1 101 ? 9.733 -4.651 -13.193 1.00 88.69 101 ILE A N 1
ATOM 795 C CA . ILE A 1 101 ? 10.309 -5.458 -14.279 1.00 88.69 101 ILE A CA 1
ATOM 796 C C . ILE A 1 101 ? 10.644 -4.567 -15.477 1.00 88.69 101 ILE A C 1
ATOM 798 O O . ILE A 1 101 ? 11.758 -4.626 -15.993 1.00 88.69 101 ILE A O 1
ATOM 802 N N . ARG A 1 102 ? 9.737 -3.672 -15.878 1.00 87.31 102 ARG A N 1
ATOM 803 C CA . ARG A 1 102 ? 9.998 -2.731 -16.974 1.00 87.31 102 ARG A CA 1
ATOM 804 C C . ARG A 1 102 ? 11.217 -1.845 -16.693 1.00 87.31 102 ARG A C 1
ATOM 806 O O . ARG A 1 102 ? 12.053 -1.651 -17.569 1.00 87.31 102 ARG A O 1
ATOM 813 N N . HIS A 1 103 ? 11.347 -1.316 -15.479 1.00 85.56 103 HIS A N 1
ATOM 814 C CA . HIS A 1 103 ? 12.443 -0.408 -15.132 1.00 85.56 103 HIS A CA 1
ATOM 815 C C . HIS A 1 103 ? 13.797 -1.122 -14.998 1.00 85.56 103 HIS A C 1
ATOM 817 O O . HIS A 1 103 ? 14.781 -0.713 -15.615 1.00 85.56 103 HIS A O 1
ATOM 823 N N . TYR A 1 104 ? 13.868 -2.215 -14.235 1.00 86.56 104 TYR A N 1
ATOM 824 C CA . TYR A 1 104 ? 15.139 -2.904 -13.989 1.00 86.56 104 TYR A CA 1
ATOM 825 C C . TYR A 1 104 ? 15.536 -3.872 -15.112 1.00 86.56 104 TYR A C 1
ATOM 827 O O . TYR A 1 104 ? 16.711 -3.940 -15.466 1.00 86.56 104 TYR A O 1
ATOM 835 N N . VAL A 1 105 ? 14.586 -4.609 -15.693 1.00 86.81 105 VAL A N 1
ATOM 836 C CA . VAL A 1 105 ? 14.878 -5.646 -16.698 1.00 86.81 105 VAL A CA 1
ATOM 837 C C . VAL A 1 105 ? 14.897 -5.059 -18.106 1.00 86.81 105 VAL A C 1
ATOM 839 O O . VAL A 1 105 ? 15.895 -5.190 -18.812 1.00 86.81 105 VAL A O 1
ATOM 842 N N . GLU A 1 106 ? 13.836 -4.358 -18.508 1.00 85.25 106 GLU A N 1
ATOM 843 C CA . GLU A 1 106 ? 13.733 -3.863 -19.888 1.00 85.25 106 GLU A CA 1
ATOM 844 C C . GLU A 1 106 ? 14.587 -2.607 -20.119 1.00 85.25 106 GLU A C 1
ATOM 846 O O . GLU A 1 106 ? 15.282 -2.522 -21.129 1.00 85.25 106 GLU A O 1
ATOM 851 N N . VAL A 1 107 ? 14.578 -1.639 -19.191 1.00 83.31 107 VAL A N 1
ATOM 852 C CA . VAL A 1 107 ? 15.293 -0.360 -19.368 1.00 83.31 107 VAL A CA 1
ATOM 853 C C . VAL A 1 107 ? 16.757 -0.434 -18.932 1.00 83.31 107 VAL A C 1
ATOM 855 O O . VAL A 1 107 ? 17.626 0.009 -19.679 1.00 83.31 107 VAL A O 1
ATOM 858 N N . LYS A 1 108 ? 17.054 -0.963 -17.737 1.00 83.12 108 LYS A N 1
ATOM 859 C CA . LYS A 1 108 ? 18.436 -0.996 -17.219 1.00 83.12 108 LYS A CA 1
ATOM 860 C C . LYS A 1 108 ? 19.278 -2.134 -17.788 1.00 83.12 108 LYS A C 1
ATOM 862 O O . LYS A 1 108 ? 20.427 -1.902 -18.146 1.00 83.12 108 LYS A O 1
ATOM 867 N N . LEU A 1 109 ? 18.725 -3.345 -17.857 1.00 85.56 109 LEU A N 1
ATOM 868 C CA . LEU A 1 109 ? 19.437 -4.516 -18.384 1.00 85.56 109 LEU A CA 1
ATOM 869 C C . LEU A 1 109 ? 19.280 -4.674 -19.905 1.00 85.56 109 LEU A C 1
ATOM 871 O O . LEU A 1 109 ? 20.039 -5.424 -20.514 1.00 85.56 109 LEU A O 1
ATOM 875 N N . GLY A 1 110 ? 18.317 -3.985 -20.529 1.00 85.69 110 GLY A N 1
ATOM 876 C CA . GLY A 1 110 ? 18.047 -4.107 -21.966 1.00 85.69 110 GLY A CA 1
ATOM 877 C C . GLY A 1 110 ? 17.467 -5.468 -22.368 1.00 85.69 110 GLY A C 1
ATOM 878 O O . GLY A 1 110 ? 17.470 -5.818 -23.549 1.00 85.69 110 GLY A O 1
ATOM 879 N N . ILE A 1 111 ? 16.990 -6.258 -21.401 1.00 87.00 111 ILE A N 1
ATOM 880 C CA . ILE A 1 111 ? 16.472 -7.607 -21.626 1.00 87.00 111 ILE A CA 1
ATOM 881 C C . ILE A 1 111 ? 14.975 -7.507 -21.898 1.00 87.00 111 ILE A C 1
ATOM 883 O O . ILE A 1 111 ? 14.213 -6.990 -21.083 1.00 87.00 111 ILE A O 1
ATOM 887 N N . LYS A 1 112 ? 14.528 -8.040 -23.038 1.00 84.44 112 LYS A N 1
ATOM 888 C CA . LYS A 1 112 ? 13.095 -8.143 -23.332 1.00 84.44 112 LYS A CA 1
ATOM 889 C C . LYS A 1 112 ? 12.480 -9.229 -22.456 1.00 84.44 112 LYS A C 1
ATOM 891 O O . LYS A 1 112 ? 12.791 -10.407 -22.624 1.00 84.44 1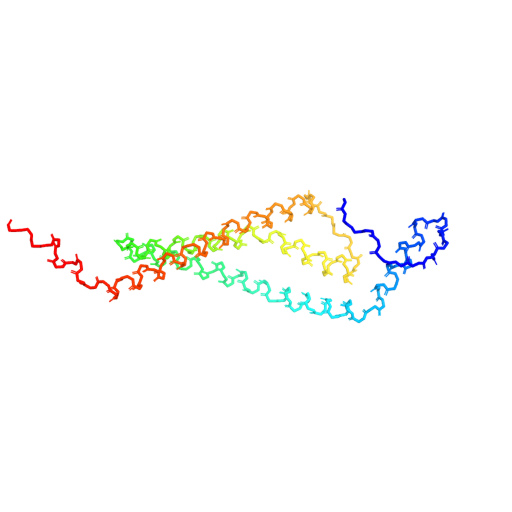12 LYS A O 1
ATOM 896 N N . PHE A 1 113 ? 11.609 -8.833 -21.535 1.00 83.31 113 PHE A N 1
ATOM 897 C CA . PHE A 1 113 ? 10.855 -9.777 -20.723 1.00 83.31 113 PHE A CA 1
ATOM 898 C C . PHE A 1 113 ? 9.677 -10.329 -21.534 1.00 83.31 113 PHE A C 1
ATOM 900 O O . PHE A 1 113 ? 8.898 -9.568 -22.109 1.00 83.31 113 PHE A O 1
ATOM 907 N N . ASN A 1 114 ? 9.559 -11.656 -21.607 1.00 86.75 114 ASN A N 1
ATOM 908 C CA . ASN A 1 114 ? 8.443 -12.295 -22.295 1.00 86.75 114 ASN A CA 1
ATOM 909 C C . ASN A 1 114 ? 7.271 -12.460 -21.321 1.00 86.75 114 ASN A C 1
ATOM 911 O O . ASN A 1 114 ? 7.292 -13.329 -20.449 1.00 86.75 114 ASN A O 1
ATOM 915 N N . TRP A 1 115 ? 6.272 -11.594 -21.447 1.00 85.31 115 TRP A N 1
ATOM 916 C CA . TRP A 1 115 ? 5.098 -11.587 -20.584 1.00 85.31 115 TRP A CA 1
ATOM 917 C C . TRP A 1 115 ? 4.119 -12.704 -20.977 1.00 85.31 115 TRP A C 1
ATOM 919 O O . TRP A 1 115 ? 3.759 -12.832 -22.143 1.00 85.31 115 TRP A O 1
ATOM 929 N N . LEU A 1 116 ? 3.661 -13.499 -20.001 1.00 87.06 116 LEU A N 1
ATOM 930 C CA . LEU A 1 116 ? 2.629 -14.530 -20.221 1.00 87.06 116 LEU A CA 1
ATOM 931 C C . LEU A 1 116 ? 1.235 -13.928 -20.458 1.00 87.06 116 LEU A C 1
ATOM 933 O O . LEU A 1 116 ? 0.409 -14.512 -21.150 1.00 87.06 116 LEU A O 1
ATOM 937 N N . ILE A 1 117 ? 0.980 -12.774 -19.844 1.00 86.44 117 ILE A N 1
ATOM 938 C CA . ILE A 1 117 ? -0.262 -12.004 -19.923 1.00 86.44 117 ILE A CA 1
ATOM 939 C C . ILE A 1 117 ? 0.131 -10.598 -20.355 1.00 86.44 117 ILE A C 1
ATOM 941 O O . ILE A 1 117 ? 1.163 -10.099 -19.910 1.00 86.44 117 ILE A O 1
ATOM 945 N N . ASP A 1 118 ? -0.682 -9.956 -21.193 1.00 88.81 118 ASP A N 1
ATOM 946 C CA . ASP A 1 118 ? -0.432 -8.576 -21.599 1.00 88.81 118 ASP A CA 1
ATOM 947 C C . ASP A 1 118 ? -0.263 -7.667 -20.367 1.00 88.81 118 ASP A C 1
ATOM 949 O O . ASP A 1 118 ? -1.111 -7.613 -19.469 1.00 88.81 118 ASP A O 1
ATOM 953 N N . LYS A 1 119 ? 0.871 -6.964 -20.327 1.00 86.44 119 LYS A N 1
ATOM 954 C CA . LYS A 1 119 ? 1.262 -6.069 -19.238 1.00 86.44 119 LYS A CA 1
ATOM 955 C C . LYS A 1 119 ? 0.233 -4.966 -19.006 1.00 86.44 119 LYS A C 1
ATOM 957 O O . LYS A 1 119 ? 0.016 -4.594 -17.856 1.00 86.44 119 LYS A O 1
ATOM 962 N N . ASP A 1 120 ? -0.422 -4.482 -20.060 1.00 85.38 120 ASP A N 1
ATOM 963 C CA . ASP A 1 120 ? -1.402 -3.401 -19.947 1.00 85.38 120 ASP A CA 1
ATOM 964 C C . ASP A 1 120 ? -2.714 -3.926 -19.351 1.00 85.38 120 ASP A C 1
ATOM 966 O O . ASP A 1 120 ? -3.315 -3.278 -18.491 1.00 85.38 120 ASP A O 1
ATOM 970 N N . VAL A 1 121 ? -3.093 -5.157 -19.707 1.00 89.12 121 VAL A N 1
ATOM 971 C CA . VAL A 1 121 ? -4.234 -5.869 -19.111 1.00 89.12 121 VAL A CA 1
ATOM 972 C C . VAL A 1 121 ? -3.976 -6.208 -17.645 1.00 89.12 121 VAL A C 1
ATOM 974 O O . VAL A 1 121 ? -4.909 -6.219 -16.851 1.00 89.12 121 VAL A O 1
ATOM 977 N N . LEU A 1 122 ? -2.728 -6.459 -17.251 1.00 88.25 122 LEU A N 1
ATOM 978 C CA . LEU A 1 122 ? -2.394 -6.736 -15.857 1.00 88.25 122 LEU A CA 1
ATOM 979 C C . LEU A 1 122 ? -2.282 -5.454 -15.015 1.00 88.25 122 LEU A C 1
ATOM 981 O O . LEU A 1 122 ? -2.773 -5.414 -13.888 1.00 88.25 122 LEU A O 1
ATOM 985 N N . ALA A 1 123 ? -1.641 -4.405 -15.534 1.00 89.31 123 ALA A N 1
ATOM 986 C CA . ALA A 1 123 ? -1.305 -3.196 -14.780 1.00 89.31 123 ALA A CA 1
ATOM 987 C C . ALA A 1 123 ? -2.452 -2.178 -14.709 1.00 89.31 123 ALA A C 1
ATOM 989 O O . ALA A 1 123 ? -2.664 -1.554 -13.671 1.00 89.31 123 ALA A O 1
ATOM 990 N N . HIS A 1 124 ? -3.194 -1.983 -15.799 1.00 88.69 124 HIS A N 1
ATOM 991 C CA . HIS A 1 124 ? -4.204 -0.930 -15.855 1.00 88.69 124 HIS A CA 1
ATOM 992 C C . HIS A 1 124 ? -5.409 -1.186 -14.933 1.00 88.69 124 HIS A C 1
ATOM 994 O O . HIS A 1 124 ? -5.711 -0.322 -14.107 1.00 88.69 124 HIS A O 1
ATOM 1000 N N . PRO A 1 125 ? -6.093 -2.347 -14.991 1.00 91.56 125 PRO A N 1
ATOM 1001 C CA . PRO A 1 125 ? -7.227 -2.591 -14.106 1.00 91.56 125 PRO A CA 1
ATOM 1002 C C . PRO A 1 125 ? -6.792 -2.734 -12.646 1.00 91.56 125 PRO A C 1
ATOM 1004 O O . PRO A 1 125 ? -7.491 -2.246 -11.766 1.00 91.56 125 PRO A O 1
ATOM 1007 N N . SER A 1 126 ? -5.635 -3.346 -12.371 1.00 90.94 126 SER A N 1
ATOM 1008 C CA . SER A 1 126 ? -5.120 -3.494 -11.003 1.00 90.94 126 SER A CA 1
ATOM 1009 C C . SER A 1 126 ? -4.908 -2.140 -10.321 1.00 90.94 126 SER A C 1
ATOM 1011 O O . SER A 1 126 ? -5.327 -1.953 -9.179 1.00 90.94 126 SER A O 1
ATOM 1013 N N . TYR A 1 127 ? -4.370 -1.159 -11.050 1.00 91.94 127 TYR A N 1
ATOM 1014 C CA . TYR A 1 127 ? -4.269 0.217 -10.574 1.00 91.94 127 TYR A CA 1
ATOM 1015 C C . TYR A 1 127 ? -5.644 0.804 -10.232 1.00 91.94 127 TYR A C 1
ATOM 1017 O O . TYR A 1 127 ? -5.861 1.228 -9.100 1.00 91.94 127 TYR A O 1
ATOM 1025 N N . TRP A 1 128 ? -6.606 0.764 -11.156 1.00 92.00 128 TRP A N 1
ATOM 1026 C CA . TRP A 1 128 ? -7.936 1.335 -10.918 1.00 92.00 128 TRP A CA 1
ATOM 1027 C C . TRP A 1 128 ? -8.695 0.658 -9.773 1.00 92.00 128 TRP A C 1
ATOM 1029 O O . TRP A 1 128 ? -9.253 1.342 -8.919 1.00 92.00 128 TRP A O 1
ATOM 1039 N N . TYR A 1 129 ? -8.691 -0.674 -9.707 1.00 92.75 129 TYR A N 1
ATOM 1040 C CA . TYR A 1 129 ? -9.381 -1.397 -8.637 1.00 92.75 129 TYR A CA 1
ATOM 1041 C C . TYR A 1 129 ? -8.726 -1.188 -7.273 1.00 92.75 129 TYR A C 1
ATOM 1043 O O . TYR A 1 129 ? -9.426 -1.173 -6.263 1.00 92.75 129 TYR A O 1
ATOM 1051 N N . SER A 1 130 ? -7.408 -0.977 -7.221 1.00 93.81 130 SER A N 1
ATOM 1052 C CA . SER A 1 130 ? -6.737 -0.672 -5.957 1.00 93.81 130 SER A CA 1
ATOM 1053 C C . SER A 1 130 ? -7.246 0.631 -5.329 1.00 93.81 130 SER A C 1
ATOM 1055 O O . SER A 1 130 ? -7.403 0.692 -4.111 1.00 93.81 130 SER A O 1
ATOM 1057 N N . PHE A 1 131 ? -7.604 1.640 -6.134 1.00 93.25 131 PHE A N 1
ATOM 1058 C CA . PHE A 1 131 ? -8.132 2.906 -5.617 1.00 93.25 131 PHE A CA 1
ATOM 1059 C C . PHE A 1 131 ? -9.434 2.725 -4.837 1.00 93.25 131 PHE A C 1
ATOM 1061 O O . PHE A 1 131 ? -9.608 3.365 -3.806 1.00 93.25 131 PHE A O 1
ATOM 1068 N N . ALA A 1 132 ? -10.304 1.803 -5.252 1.00 93.94 132 ALA A N 1
ATOM 1069 C CA . ALA A 1 132 ? -11.541 1.526 -4.525 1.00 93.94 132 ALA A CA 1
ATOM 1070 C C . ALA A 1 132 ? -11.273 0.997 -3.101 1.00 93.94 132 ALA A C 1
ATOM 1072 O O . ALA A 1 132 ? -11.932 1.399 -2.139 1.00 93.94 132 ALA A O 1
ATOM 1073 N N . PHE A 1 133 ? -10.271 0.126 -2.939 1.00 93.31 133 PHE A N 1
ATOM 1074 C CA . PHE A 1 133 ? -9.864 -0.368 -1.618 1.00 93.31 133 PHE A CA 1
ATOM 1075 C C . PHE A 1 133 ? -9.166 0.715 -0.794 1.00 93.31 133 PHE A C 1
ATOM 1077 O O . PHE A 1 133 ? -9.404 0.827 0.405 1.00 93.31 133 PHE A O 1
ATOM 1084 N N . TYR A 1 134 ? -8.367 1.564 -1.438 1.00 94.12 134 TYR A N 1
ATOM 1085 C CA . TYR A 1 134 ? -7.748 2.711 -0.782 1.00 94.12 134 TYR A CA 1
A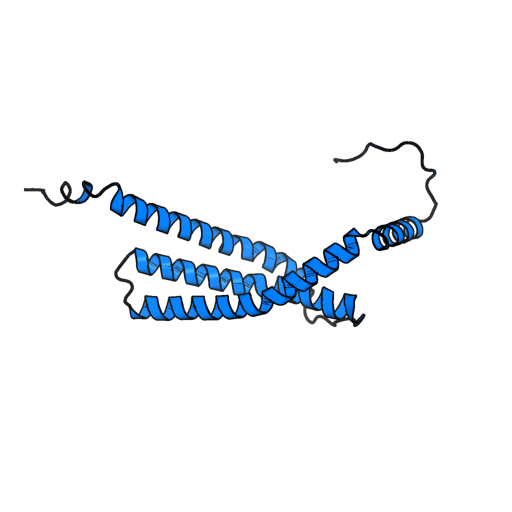TOM 1086 C C . TYR A 1 134 ? -8.793 3.694 -0.226 1.00 94.12 134 TYR A C 1
ATOM 1088 O O . TYR A 1 134 ? -8.724 4.084 0.941 1.00 94.12 134 TYR A O 1
ATOM 1096 N N . GLU A 1 135 ? -9.808 4.039 -1.020 1.00 96.25 135 GLU A N 1
ATOM 1097 C CA . GLU A 1 135 ? -10.929 4.873 -0.575 1.00 96.25 135 GLU A CA 1
ATOM 1098 C C . GLU A 1 135 ? -11.702 4.212 0.567 1.00 96.25 135 GLU A C 1
ATOM 1100 O O . GLU A 1 135 ? -12.036 4.870 1.552 1.00 96.25 135 GLU A O 1
ATOM 1105 N N . THR A 1 136 ? -11.921 2.899 0.488 1.00 94.00 136 THR A N 1
ATOM 1106 C CA . THR A 1 136 ? -12.572 2.133 1.559 1.00 94.00 136 THR A CA 1
ATOM 1107 C C . THR A 1 136 ? -11.787 2.231 2.871 1.00 94.00 136 THR A C 1
ATOM 1109 O O . THR A 1 136 ? -12.376 2.523 3.914 1.00 94.00 136 THR A O 1
ATOM 1112 N N . SER A 1 137 ? -10.459 2.086 2.837 1.00 94.75 137 SER A N 1
ATOM 1113 C CA . SER A 1 137 ? -9.605 2.249 4.021 1.00 94.75 137 SER A CA 1
ATOM 1114 C C . SER A 1 137 ? -9.681 3.665 4.604 1.00 94.75 137 SER A C 1
ATOM 1116 O O . SER A 1 137 ? -9.758 3.829 5.827 1.00 94.75 137 SER A O 1
ATOM 1118 N N . ILE A 1 138 ? -9.729 4.700 3.756 1.00 96.56 138 ILE A N 1
ATOM 1119 C CA . ILE A 1 138 ? -9.920 6.090 4.202 1.00 96.56 138 ILE A CA 1
ATOM 1120 C C . ILE A 1 138 ? -11.276 6.251 4.891 1.00 96.56 138 ILE A C 1
ATOM 1122 O O . ILE A 1 138 ? -11.337 6.785 5.999 1.00 96.56 138 ILE A O 1
ATOM 1126 N N . LEU A 1 139 ? -12.357 5.771 4.273 1.00 96.44 139 LEU A N 1
ATOM 1127 C CA . LEU A 1 139 ? -13.710 5.881 4.821 1.00 96.44 139 LEU A CA 1
ATOM 1128 C C . LEU A 1 139 ? -13.836 5.169 6.173 1.00 96.44 139 LEU A C 1
ATOM 1130 O O . LEU A 1 139 ? -14.406 5.731 7.110 1.00 96.44 139 LEU A O 1
ATOM 1134 N N . ILE A 1 140 ? -13.251 3.975 6.312 1.00 94.19 140 ILE A N 1
ATOM 1135 C CA . ILE A 1 140 ? -13.217 3.244 7.586 1.00 94.19 140 ILE A CA 1
ATOM 1136 C C . ILE A 1 140 ? -12.413 4.022 8.634 1.00 94.19 140 ILE A C 1
ATOM 1138 O O . ILE A 1 140 ? -12.851 4.144 9.778 1.00 94.19 140 ILE A O 1
ATOM 1142 N N . THR A 1 141 ? -11.268 4.593 8.258 1.00 94.81 141 THR A N 1
ATOM 1143 C CA . THR A 1 141 ? -10.439 5.391 9.175 1.00 94.81 141 THR A CA 1
ATOM 1144 C C . THR A 1 141 ? -11.197 6.617 9.678 1.00 94.81 141 THR A C 1
ATOM 1146 O O . THR A 1 141 ? -11.241 6.863 10.883 1.00 94.81 141 THR A O 1
ATOM 1149 N N . VAL A 1 142 ? -11.866 7.342 8.776 1.00 95.62 142 VAL A N 1
ATOM 1150 C CA . VAL A 1 142 ? -12.718 8.487 9.124 1.00 95.62 142 VAL A CA 1
ATOM 1151 C C . VAL A 1 142 ? -13.843 8.055 10.064 1.00 95.62 142 VAL A C 1
ATOM 1153 O O . VAL A 1 142 ? -14.062 8.703 11.088 1.00 95.62 142 VAL A O 1
ATOM 1156 N N . TYR A 1 143 ? -14.516 6.940 9.771 1.00 93.25 143 TYR A N 1
ATOM 1157 C CA . TYR A 1 143 ? -15.557 6.389 10.637 1.00 93.25 143 TYR A CA 1
ATOM 1158 C C . TYR A 1 143 ? -15.030 6.086 12.048 1.00 93.25 143 TYR A C 1
ATOM 1160 O O . TYR A 1 143 ? -15.625 6.528 13.034 1.00 93.25 143 TYR A O 1
ATOM 1168 N N . ILE A 1 144 ? -13.885 5.402 12.163 1.00 92.81 144 ILE A N 1
ATOM 1169 C CA . ILE A 1 144 ? -13.255 5.099 13.455 1.00 92.81 144 ILE A CA 1
ATOM 1170 C C . ILE A 1 144 ? -12.949 6.398 14.210 1.00 92.81 144 ILE A C 1
ATOM 1172 O O . ILE A 1 144 ? -13.292 6.508 15.388 1.00 92.81 144 ILE A O 1
ATOM 1176 N N . SER A 1 145 ? -12.351 7.396 13.552 1.00 93.81 145 SER A N 1
ATOM 1177 C CA . SER A 1 145 ? -12.049 8.693 14.166 1.00 93.81 145 SER A CA 1
ATOM 1178 C C . SER A 1 145 ? -13.306 9.390 14.690 1.00 93.81 145 SER A C 1
ATOM 1180 O O . SER A 1 145 ? -13.319 9.834 15.837 1.00 93.81 145 SER A O 1
ATOM 1182 N N . VAL A 1 146 ? -14.385 9.434 13.902 1.00 92.94 146 VAL A N 1
ATOM 1183 C CA . VAL A 1 146 ? -15.656 10.056 14.307 1.00 92.94 146 VAL A CA 1
ATOM 1184 C C . VAL A 1 146 ? -16.263 9.343 15.512 1.00 92.94 146 VAL A C 1
ATOM 1186 O O . VAL A 1 146 ? -16.642 10.011 16.474 1.00 92.94 146 VAL A O 1
ATOM 1189 N N . VAL A 1 147 ? -16.307 8.007 15.510 1.00 89.31 147 VAL A N 1
ATOM 1190 C CA . VAL A 1 147 ? -16.826 7.220 16.642 1.00 89.31 147 VAL A CA 1
ATOM 1191 C C . VAL A 1 147 ? -16.040 7.525 17.916 1.00 89.31 147 VAL A C 1
ATOM 1193 O O . VAL A 1 147 ? -16.637 7.799 18.956 1.00 89.31 147 VAL A O 1
ATOM 1196 N N . ARG A 1 148 ? -14.703 7.543 17.846 1.00 87.88 148 ARG A N 1
ATOM 1197 C CA . ARG A 1 148 ? -13.853 7.838 19.010 1.00 87.88 148 ARG A CA 1
ATOM 1198 C C . ARG A 1 148 ? -14.049 9.261 19.531 1.00 87.88 148 ARG A C 1
ATOM 1200 O O . ARG A 1 148 ? -14.116 9.445 20.744 1.00 87.88 148 ARG A O 1
ATOM 1207 N N . CYS A 1 149 ? -14.193 10.244 18.644 1.00 89.88 149 CYS A N 1
ATOM 1208 C CA . CYS A 1 149 ? -14.491 11.623 19.029 1.00 89.88 149 CYS A CA 1
ATOM 1209 C C . CYS A 1 149 ? -15.887 11.752 19.659 1.00 89.88 149 CYS A C 1
ATOM 1211 O O . CYS A 1 149 ? -16.038 12.410 20.688 1.00 89.88 149 CYS A O 1
ATOM 1213 N N . ALA A 1 150 ? -16.898 11.086 19.095 1.00 85.69 150 ALA A N 1
ATOM 1214 C CA . ALA A 1 150 ? -18.265 11.099 19.612 1.00 85.69 150 ALA A CA 1
ATOM 1215 C C . ALA A 1 150 ? -18.358 10.485 21.017 1.00 85.69 150 ALA A C 1
ATOM 1217 O O . ALA A 1 150 ? -19.038 11.043 21.878 1.00 85.69 150 ALA A O 1
ATOM 1218 N N . CYS A 1 151 ? -17.620 9.401 21.286 1.00 81.06 151 CYS A N 1
ATOM 1219 C CA . CYS A 1 151 ? -17.545 8.794 22.619 1.00 81.06 151 CYS A CA 1
ATOM 1220 C C . CYS A 1 151 ? -17.036 9.761 23.704 1.00 81.06 151 CYS A C 1
ATOM 1222 O O . CYS A 1 151 ? -17.406 9.607 24.865 1.00 81.06 151 CYS A O 1
ATOM 1224 N N . VAL A 1 152 ? -16.203 10.744 23.345 1.00 86.56 152 VAL A N 1
ATOM 1225 C CA . VAL A 1 152 ? -15.655 11.740 24.284 1.00 86.56 152 VAL A CA 1
ATOM 1226 C C . VAL A 1 152 ? -16.521 12.998 24.350 1.00 86.56 152 VAL A C 1
ATOM 1228 O O . VAL A 1 152 ? -16.707 13.553 25.429 1.00 86.56 152 VAL A O 1
ATOM 1231 N N . ALA A 1 153 ? -17.051 13.455 23.213 1.00 83.81 153 ALA A N 1
ATOM 1232 C CA . ALA A 1 153 ? -17.826 14.693 23.123 1.00 83.81 153 ALA A CA 1
ATOM 1233 C C . ALA A 1 153 ? -19.272 14.549 23.630 1.00 83.81 153 ALA A C 1
ATOM 1235 O O . ALA A 1 153 ? -19.865 15.527 24.081 1.00 83.81 153 ALA A O 1
ATOM 1236 N N . LEU A 1 154 ? -19.842 13.339 23.581 1.00 76.88 154 LEU A N 1
ATOM 1237 C CA . LEU A 1 154 ? -21.220 13.055 23.989 1.00 76.88 154 LEU A CA 1
ATOM 1238 C C . LEU A 1 154 ? -21.291 12.031 25.139 1.00 76.88 154 LEU A C 1
ATOM 1240 O O . LEU A 1 154 ? -21.977 11.015 25.013 1.00 76.88 154 LEU A O 1
ATOM 1244 N N . PRO A 1 155 ? -20.662 12.283 26.304 1.00 64.31 155 PRO A N 1
ATOM 1245 C CA . PRO A 1 155 ? -20.779 11.376 27.446 1.00 64.31 155 PRO A CA 1
ATOM 1246 C C . PRO A 1 155 ? -22.212 11.346 28.024 1.00 64.31 155 PRO A C 1
ATOM 1248 O O . PRO A 1 155 ? -22.551 10.463 28.810 1.00 64.31 155 PRO A O 1
ATOM 1251 N N . PHE A 1 156 ? -23.074 12.301 27.639 1.00 55.91 156 PHE A N 1
ATOM 1252 C CA . PHE A 1 156 ? -24.371 12.572 28.271 1.00 55.91 156 PHE A CA 1
ATOM 1253 C C . PHE A 1 156 ? -25.604 11.929 27.618 1.00 55.91 156 PHE A C 1
ATOM 1255 O O . PHE A 1 156 ? -26.652 11.880 28.263 1.00 55.91 156 PHE A O 1
ATOM 1262 N N . THR A 1 157 ? -25.521 11.349 26.417 1.00 57.09 157 THR A N 1
ATOM 1263 C CA . THR A 1 157 ? -26.690 10.679 25.800 1.00 57.09 157 THR A CA 1
ATOM 1264 C C . THR A 1 157 ? -26.936 9.267 26.351 1.00 57.09 157 THR A C 1
ATOM 1266 O O . THR A 1 157 ? -27.898 8.613 25.966 1.00 57.09 157 THR A O 1
ATOM 1269 N N . VAL A 1 158 ? -26.107 8.792 27.292 1.00 52.47 158 VAL A N 1
ATOM 1270 C CA . VAL A 1 158 ? -26.280 7.482 27.951 1.00 52.47 158 VAL A CA 1
ATOM 1271 C C . VAL A 1 158 ? -27.108 7.586 29.241 1.00 52.47 158 VAL A C 1
ATOM 1273 O O . VAL A 1 158 ? -27.738 6.611 29.642 1.00 52.47 158 VAL A O 1
ATOM 1276 N N . LYS A 1 159 ? -27.216 8.770 29.868 1.00 48.72 159 LYS A N 1
ATOM 1277 C CA . LYS A 1 159 ? -28.097 8.945 31.043 1.00 48.72 159 LYS A CA 1
ATOM 1278 C C . LYS A 1 159 ? -29.570 9.161 30.693 1.00 48.72 159 LYS A C 1
ATOM 1280 O O . LYS A 1 159 ? -30.415 8.896 31.540 1.00 48.72 159 LYS A O 1
ATOM 1285 N N . ASN A 1 160 ? -29.888 9.588 29.470 1.00 52.34 160 ASN A N 1
ATOM 1286 C CA . ASN A 1 160 ? -31.273 9.889 29.087 1.00 52.34 160 ASN A CA 1
ATOM 1287 C C . ASN A 1 160 ? -32.004 8.738 28.375 1.00 52.34 160 ASN A C 1
ATOM 1289 O O . ASN A 1 160 ? -33.198 8.854 28.133 1.00 52.34 160 ASN A O 1
ATOM 1293 N N . ILE A 1 161 ? -31.315 7.633 28.057 1.00 57.19 161 ILE A N 1
ATOM 1294 C CA . ILE A 1 161 ? -31.937 6.424 27.479 1.00 57.19 161 ILE A CA 1
ATOM 1295 C C . ILE A 1 161 ? -32.160 5.341 28.554 1.00 57.19 161 ILE A C 1
ATOM 1297 O O . ILE A 1 161 ? -33.095 4.557 28.447 1.00 57.19 161 ILE A O 1
ATOM 1301 N N . PHE A 1 162 ? -31.372 5.337 29.638 1.00 56.00 162 PHE A N 1
ATOM 1302 C CA . PHE A 1 162 ? -31.516 4.387 30.756 1.00 56.00 162 PHE A CA 1
ATOM 1303 C C . PHE A 1 162 ? -32.378 4.886 31.932 1.00 56.00 162 PHE A C 1
ATOM 1305 O O . PHE A 1 162 ? -32.478 4.191 32.938 1.00 56.00 162 PHE A O 1
ATOM 1312 N N . THR A 1 163 ? -33.027 6.051 31.823 1.00 52.78 163 THR A N 1
ATOM 1313 C CA . THR A 1 163 ? -34.036 6.507 32.799 1.00 52.78 163 THR A CA 1
ATOM 1314 C C . THR A 1 163 ? -35.406 6.635 32.124 1.00 52.78 163 THR A C 1
ATOM 1316 O O . THR A 1 163 ? -35.991 7.704 31.991 1.00 52.78 163 THR A O 1
ATOM 1319 N N . SER A 1 164 ? -35.930 5.510 31.638 1.00 44.28 164 SER A N 1
ATOM 1320 C CA . SER A 1 164 ? -37.383 5.339 31.615 1.00 44.28 164 SER A CA 1
ATOM 1321 C C . SER A 1 164 ? -37.754 4.732 32.962 1.00 44.28 164 SER A C 1
ATOM 1323 O O . SER A 1 164 ? -37.202 3.696 33.327 1.00 44.28 164 SER A O 1
ATOM 1325 N N . ARG A 1 165 ? -38.610 5.439 33.704 1.00 44.03 165 ARG A N 1
ATOM 1326 C CA . ARG A 1 165 ? -39.238 4.960 34.943 1.00 44.03 165 ARG A CA 1
ATOM 1327 C C . ARG A 1 165 ? -39.899 3.600 34.756 1.00 44.03 165 ARG A C 1
ATOM 1329 O O . ARG A 1 165 ? -40.400 3.359 33.633 1.00 44.03 165 ARG A O 1
#